Protein AF-A0A927B4A9-F1 (afdb_monomer)

Nearest PDB structures (foldseek):
  5izs-assembly1_A  TM=5.805E-01  e=7.023E+00  synthetic construct
  5izs-assembly1_B  TM=5.813E-01  e=9.026E+00  synthetic construct

Organism: NCBI:txid2771355

pLDDT: mean 81.78, std 12.08, range [52.62, 93.38]

Mean predicted aligned error: 7.06 Å

Radius of gyration: 14.51 Å; Cα contacts (8 Å, |Δi|>4): 31; chains: 1; bounding box: 25×26×39 Å

Sequence (67 aa):
MLRIKQVLIVISMVIVWGITSVITLGSPTLKGKTSILLSGVFLNTLLGVYYSYLKQRPASFKEWIKQ

Structure (mmCIF, N/CA/C/O backbone):
data_AF-A0A927B4A9-F1
#
_entry.id   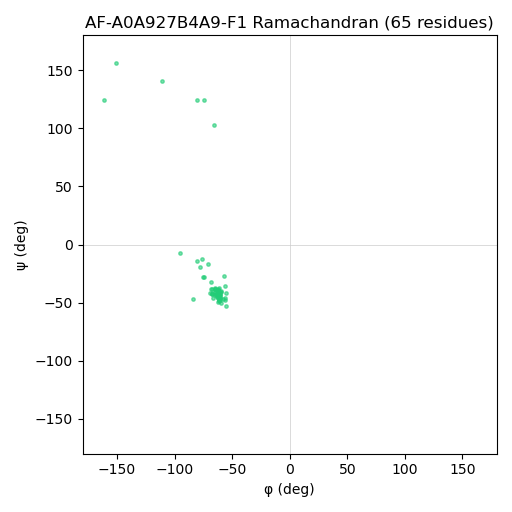AF-A0A927B4A9-F1
#
loop_
_atom_site.group_PDB
_atom_site.id
_atom_site.type_symbol
_atom_site.label_atom_id
_atom_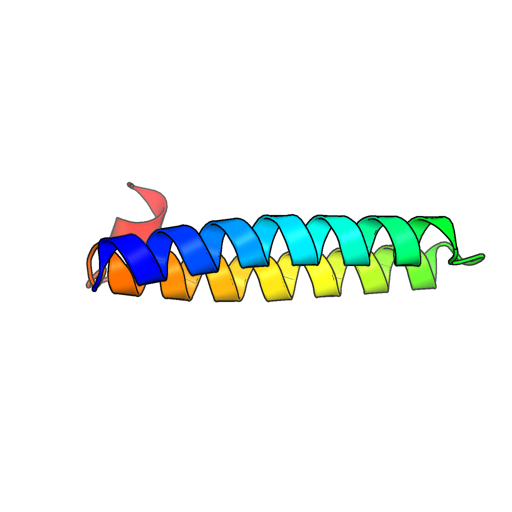site.label_alt_id
_atom_site.label_comp_id
_atom_site.label_asym_id
_atom_site.label_entity_id
_atom_site.label_seq_id
_atom_site.pdbx_PDB_ins_code
_atom_site.Cartn_x
_atom_site.Cartn_y
_atom_site.Cartn_z
_atom_site.occupancy
_atom_site.B_iso_or_equiv
_atom_site.auth_seq_id
_atom_site.auth_comp_id
_atom_site.auth_asym_id
_atom_site.auth_atom_id
_atom_site.pdbx_PDB_model_num
ATOM 1 N N . MET A 1 1 ? -3.738 11.604 19.416 1.00 62.38 1 MET A N 1
ATOM 2 C CA . MET A 1 1 ? -2.577 10.879 18.838 1.00 62.38 1 MET A CA 1
ATOM 3 C C . MET A 1 1 ? -2.972 9.774 17.864 1.00 62.38 1 MET A C 1
ATOM 5 O O . MET A 1 1 ? -2.517 9.831 16.733 1.00 62.38 1 MET A O 1
ATOM 9 N N . LEU A 1 2 ? -3.819 8.806 18.246 1.00 70.81 2 LEU A N 1
ATOM 10 C CA . LEU A 1 2 ? -4.200 7.681 17.369 1.00 70.81 2 LEU A CA 1
ATOM 11 C C . LEU A 1 2 ? -4.795 8.129 16.018 1.00 70.81 2 LEU A C 1
ATOM 13 O O . LEU A 1 2 ? -4.330 7.696 14.971 1.00 70.81 2 LEU A O 1
ATOM 17 N N . ARG A 1 3 ? -5.749 9.074 16.043 1.00 74.75 3 ARG A N 1
ATOM 18 C CA . ARG A 1 3 ? -6.371 9.641 14.830 1.00 74.75 3 ARG A CA 1
ATOM 19 C C . ARG A 1 3 ? -5.369 10.358 13.918 1.00 74.75 3 ARG A C 1
ATOM 21 O O . ARG A 1 3 ? -5.450 10.231 12.708 1.00 74.75 3 ARG A O 1
ATOM 28 N N . ILE A 1 4 ? -4.389 11.060 14.494 1.00 81.75 4 ILE A N 1
ATOM 29 C CA . ILE A 1 4 ? -3.330 11.741 13.729 1.00 81.75 4 ILE A CA 1
ATOM 30 C C . ILE A 1 4 ? -2.421 10.707 13.056 1.00 81.75 4 ILE A C 1
ATOM 32 O O . ILE A 1 4 ? -2.112 10.844 11.879 1.00 81.75 4 ILE A O 1
ATOM 36 N N . LYS A 1 5 ? -2.047 9.633 13.767 1.00 80.38 5 LYS A N 1
ATOM 37 C CA . LYS A 1 5 ? -1.268 8.523 13.192 1.00 80.38 5 LYS A CA 1
ATOM 38 C C . LYS A 1 5 ? -2.025 7.824 12.061 1.00 80.38 5 LYS A C 1
ATOM 40 O O . LYS A 1 5 ? -1.432 7.521 11.037 1.00 80.38 5 LYS A O 1
ATOM 45 N N . GLN A 1 6 ? -3.332 7.620 12.218 1.00 80.94 6 GLN A N 1
ATOM 46 C CA . GLN A 1 6 ? -4.197 7.072 11.170 1.00 80.94 6 GLN A CA 1
ATOM 47 C C . GLN A 1 6 ? -4.232 7.966 9.928 1.00 80.94 6 GLN A C 1
ATOM 49 O O . GLN A 1 6 ? -4.032 7.469 8.825 1.00 80.94 6 GLN A O 1
ATOM 54 N N . VAL A 1 7 ? -4.428 9.277 10.104 1.00 86.25 7 VAL A N 1
ATOM 55 C CA . VAL A 1 7 ? -4.399 10.249 9.000 1.00 86.25 7 VAL A CA 1
ATOM 56 C C . VAL A 1 7 ? -3.031 10.257 8.315 1.00 86.25 7 VAL A C 1
ATOM 58 O O . VAL A 1 7 ? -2.973 10.196 7.093 1.00 86.25 7 VAL A O 1
ATOM 61 N N . LEU A 1 8 ? -1.935 10.239 9.079 1.00 88.62 8 LEU A N 1
ATOM 62 C CA . LEU A 1 8 ? -0.580 10.147 8.526 1.00 88.62 8 LEU A CA 1
ATOM 63 C C . LEU A 1 8 ? -0.374 8.874 7.700 1.00 88.62 8 LEU A C 1
ATOM 65 O O . LEU A 1 8 ? 0.225 8.943 6.636 1.00 88.62 8 LEU A O 1
ATOM 69 N N . ILE A 1 9 ? -0.891 7.725 8.143 1.00 89.19 9 ILE A N 1
ATOM 70 C CA . ILE A 1 9 ? -0.774 6.470 7.385 1.00 89.19 9 ILE A CA 1
ATOM 71 C C . ILE A 1 9 ? -1.573 6.529 6.089 1.00 89.19 9 ILE A C 1
ATOM 73 O O . ILE A 1 9 ? -1.060 6.115 5.055 1.00 89.19 9 ILE A O 1
ATOM 77 N N . VAL A 1 10 ? -2.790 7.076 6.122 1.00 88.19 10 VAL A N 1
ATOM 78 C CA . VAL A 1 10 ? -3.601 7.261 4.910 1.00 88.19 10 VAL A CA 1
ATOM 79 C C . VAL A 1 10 ? -2.888 8.193 3.927 1.00 88.19 10 VAL A C 1
ATOM 81 O O . VAL A 1 10 ? -2.799 7.876 2.745 1.00 88.19 10 VAL A O 1
ATOM 84 N N . ILE A 1 11 ? -2.301 9.296 4.405 1.00 92.06 11 ILE A N 1
ATOM 85 C CA . ILE A 1 11 ? -1.489 10.192 3.569 1.00 92.06 11 ILE A CA 1
ATOM 86 C C . ILE A 1 11 ? -0.289 9.436 2.981 1.00 92.06 11 ILE A C 1
ATOM 88 O O . ILE A 1 11 ? -0.050 9.516 1.778 1.00 92.06 11 ILE A O 1
ATOM 92 N N . SER A 1 12 ? 0.426 8.646 3.785 1.00 91.06 12 SER A N 1
ATOM 93 C CA . SER A 1 12 ? 1.541 7.820 3.310 1.00 91.06 12 SER A C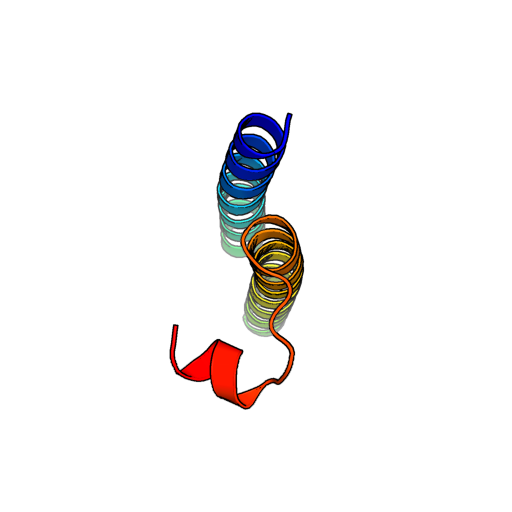A 1
ATOM 94 C C . SER A 1 12 ? 1.113 6.805 2.249 1.00 91.06 12 SER A C 1
ATOM 96 O O . SER A 1 12 ? 1.827 6.634 1.269 1.00 91.06 12 SER A O 1
ATOM 98 N N . MET A 1 13 ? -0.053 6.165 2.386 1.00 90.62 13 MET A N 1
ATOM 99 C CA . MET A 1 13 ? -0.594 5.249 1.371 1.00 90.62 13 MET A CA 1
ATOM 100 C C . MET A 1 13 ? -0.827 5.954 0.031 1.00 90.62 13 MET A C 1
ATOM 102 O O . MET A 1 13 ? -0.445 5.435 -1.020 1.00 90.62 13 MET A O 1
ATOM 106 N N . VAL A 1 14 ? -1.410 7.157 0.071 1.00 91.69 14 VAL A N 1
ATOM 107 C CA . VAL A 1 14 ? -1.643 7.983 -1.124 1.00 91.69 14 VAL A CA 1
ATOM 108 C C . VAL A 1 14 ? -0.316 8.387 -1.767 1.00 91.69 14 VAL A C 1
ATOM 110 O O . VAL A 1 14 ? -0.165 8.274 -2.982 1.00 91.69 14 VAL A O 1
ATOM 113 N N . ILE A 1 15 ? 0.673 8.790 -0.963 1.00 93.38 15 ILE A N 1
ATOM 114 C CA . ILE A 1 15 ? 2.015 9.139 -1.452 1.00 93.38 15 ILE A CA 1
ATOM 115 C C . ILE A 1 15 ? 2.695 7.929 -2.096 1.00 93.38 15 ILE A C 1
ATOM 117 O O . ILE A 1 15 ? 3.235 8.059 -3.192 1.00 93.38 15 ILE A O 1
ATOM 121 N N . VAL A 1 16 ? 2.644 6.751 -1.463 1.00 91.81 16 VAL A N 1
ATOM 122 C CA . VAL A 1 16 ? 3.221 5.517 -2.019 1.00 91.81 16 VAL A CA 1
ATOM 123 C C . VAL A 1 16 ? 2.591 5.209 -3.374 1.00 91.81 16 VAL A C 1
ATOM 125 O O . VAL A 1 16 ? 3.326 5.002 -4.331 1.00 91.81 16 VAL A O 1
ATOM 128 N N . TRP A 1 17 ? 1.262 5.268 -3.506 1.00 90.06 17 TRP A N 1
ATOM 129 C CA . TRP A 1 17 ? 0.598 5.074 -4.802 1.00 90.06 17 TRP A CA 1
ATOM 130 C C . TRP A 1 17 ? 0.986 6.122 -5.846 1.00 90.06 17 TRP A C 1
ATOM 132 O O . TRP A 1 17 ? 1.189 5.770 -7.011 1.00 90.06 17 TRP A O 1
ATOM 142 N N . GLY A 1 18 ? 1.135 7.385 -5.443 1.00 90.88 18 GLY A N 1
ATOM 143 C CA . GLY A 1 18 ? 1.622 8.452 -6.317 1.00 90.88 18 GLY A CA 1
ATOM 144 C C . GLY A 1 18 ? 3.028 8.158 -6.845 1.00 90.88 18 GLY A C 1
ATOM 145 O O . GLY A 1 18 ? 3.248 8.161 -8.055 1.00 90.88 18 GLY A O 1
ATOM 146 N N . ILE A 1 19 ? 3.961 7.814 -5.953 1.00 91.50 19 ILE A N 1
ATOM 147 C CA . ILE A 1 19 ? 5.346 7.466 -6.303 1.00 91.50 19 ILE A CA 1
ATOM 148 C C . ILE A 1 19 ? 5.378 6.214 -7.187 1.00 91.50 19 ILE A C 1
ATOM 150 O O . ILE A 1 19 ? 5.984 6.233 -8.258 1.00 91.50 19 ILE A O 1
ATOM 154 N N . THR A 1 20 ? 4.688 5.142 -6.789 1.00 91.25 20 THR A N 1
ATOM 155 C CA . THR A 1 20 ? 4.585 3.900 -7.566 1.00 91.25 20 THR A CA 1
ATOM 156 C C . THR A 1 20 ? 4.054 4.177 -8.970 1.00 91.25 20 THR A C 1
ATOM 158 O O . THR A 1 20 ? 4.604 3.644 -9.932 1.00 91.25 20 THR A O 1
ATOM 161 N N . SER A 1 21 ? 3.049 5.044 -9.124 1.00 88.56 21 SER A N 1
ATOM 162 C CA . SER A 1 21 ? 2.484 5.389 -10.435 1.00 88.56 21 SER A CA 1
ATOM 163 C C . SER A 1 21 ? 3.480 6.146 -11.312 1.00 88.56 21 SER A C 1
ATOM 165 O O . SER A 1 21 ? 3.680 5.766 -12.464 1.00 88.56 21 SER A O 1
ATOM 167 N N . VAL A 1 22 ? 4.164 7.158 -10.769 1.00 92.06 22 VAL A N 1
ATOM 168 C CA . VAL A 1 22 ? 5.180 7.933 -11.507 1.00 92.06 22 VAL A CA 1
ATOM 169 C C . VAL A 1 22 ? 6.328 7.034 -11.971 1.00 92.06 22 VAL A C 1
ATOM 171 O O . VAL A 1 22 ? 6.704 7.061 -13.143 1.00 92.06 22 VAL A O 1
ATOM 174 N N . ILE A 1 23 ? 6.844 6.178 -11.085 1.00 90.25 23 ILE A N 1
ATOM 175 C CA . ILE A 1 23 ? 7.939 5.254 -11.417 1.00 90.25 23 ILE A CA 1
ATOM 176 C C . ILE A 1 23 ? 7.469 4.194 -12.428 1.00 90.25 23 ILE A C 1
ATOM 178 O O . ILE A 1 23 ? 8.203 3.849 -13.353 1.00 90.25 23 ILE A O 1
ATOM 182 N N . THR A 1 24 ? 6.232 3.702 -12.306 1.00 89.94 24 THR A N 1
ATOM 183 C CA . THR A 1 24 ? 5.656 2.734 -13.256 1.00 89.94 24 THR A CA 1
ATOM 184 C C . THR A 1 24 ? 5.498 3.340 -14.650 1.00 89.94 24 THR A C 1
ATOM 186 O O . THR A 1 24 ? 5.799 2.672 -15.640 1.00 89.94 24 THR A O 1
ATOM 189 N N . LEU A 1 25 ? 5.063 4.600 -14.750 1.00 88.44 25 LEU A N 1
ATOM 190 C CA . LEU A 1 25 ? 4.945 5.315 -16.024 1.00 88.44 25 LEU A CA 1
ATOM 191 C C . LEU A 1 25 ? 6.310 5.535 -16.687 1.00 88.44 25 LEU A C 1
ATOM 193 O O . LEU A 1 25 ? 6.420 5.377 -17.900 1.00 88.44 25 LEU A O 1
ATOM 197 N N . GLY A 1 26 ? 7.347 5.828 -15.897 1.00 86.25 26 GLY A N 1
ATOM 198 C CA . GLY A 1 26 ? 8.718 5.999 -16.386 1.00 86.25 26 GLY A CA 1
ATOM 199 C C . GLY A 1 26 ? 9.456 4.698 -16.722 1.00 86.25 26 GLY A C 1
ATOM 200 O O . GLY A 1 26 ? 10.515 4.744 -17.344 1.00 86.25 26 GLY A O 1
ATOM 201 N N . SER A 1 27 ? 8.938 3.529 -16.329 1.00 86.56 27 SER A N 1
ATOM 202 C CA . SER A 1 27 ? 9.613 2.252 -16.575 1.00 86.56 27 SER A CA 1
ATOM 203 C C . SER A 1 27 ? 9.380 1.755 -18.012 1.00 86.56 27 SER A C 1
ATOM 205 O O . SER A 1 27 ? 8.228 1.557 -18.408 1.00 86.56 27 SER A O 1
ATOM 207 N N . PRO A 1 28 ? 10.434 1.475 -18.801 1.00 84.12 28 PRO A N 1
ATOM 208 C CA . PRO A 1 28 ? 10.287 1.055 -20.196 1.00 84.12 28 PRO A CA 1
ATOM 209 C C . PRO A 1 28 ? 9.951 -0.434 -20.359 1.00 84.12 28 PRO A C 1
ATOM 211 O O . PRO A 1 28 ? 9.548 -0.858 -21.439 1.00 84.12 28 PRO A O 1
ATOM 214 N N . THR A 1 29 ? 10.103 -1.253 -19.312 1.00 91.44 29 THR A N 1
ATOM 215 C CA . THR A 1 29 ? 9.928 -2.712 -19.407 1.00 91.44 29 THR A CA 1
ATOM 216 C C . THR A 1 29 ? 8.693 -3.193 -18.659 1.00 91.44 29 THR A C 1
ATOM 218 O O . THR A 1 29 ? 8.417 -2.763 -17.541 1.00 91.44 29 THR A O 1
ATOM 221 N N . LEU A 1 30 ? 7.975 -4.157 -19.245 1.00 86.31 30 LEU A N 1
ATOM 222 C CA . LEU A 1 30 ? 6.802 -4.764 -18.610 1.00 86.31 30 LEU A CA 1
ATOM 223 C C . LEU A 1 30 ? 7.170 -5.440 -17.277 1.00 86.31 30 LEU A C 1
ATOM 225 O O . LEU A 1 30 ? 6.476 -5.261 -16.284 1.00 86.31 30 LEU A O 1
ATOM 229 N N . LYS A 1 31 ? 8.318 -6.135 -17.232 1.00 88.06 31 LYS A N 1
ATOM 230 C CA . LYS A 1 31 ? 8.848 -6.764 -16.010 1.00 88.06 31 LYS A CA 1
ATOM 231 C C . LYS A 1 31 ? 9.150 -5.735 -14.914 1.00 88.06 31 LYS A C 1
ATOM 233 O O . LYS A 1 31 ? 8.810 -5.967 -13.757 1.00 88.06 31 LYS A O 1
ATOM 238 N N . GLY A 1 32 ? 9.737 -4.590 -15.279 1.00 86.69 32 GLY A N 1
ATOM 239 C CA . GLY A 1 32 ? 9.976 -3.479 -14.359 1.00 86.69 32 GLY A CA 1
ATOM 240 C C . GLY A 1 32 ? 8.672 -2.929 -13.790 1.00 86.69 32 GLY A C 1
ATOM 241 O O . GLY A 1 32 ? 8.530 -2.847 -12.573 1.00 86.69 32 GLY A O 1
ATOM 242 N N . LYS A 1 33 ? 7.680 -2.659 -14.650 1.00 89.06 33 LYS A N 1
ATOM 243 C CA . LYS A 1 33 ? 6.341 -2.206 -14.235 1.00 89.06 33 LYS A CA 1
ATOM 244 C C . LYS A 1 33 ? 5.671 -3.175 -13.265 1.00 89.06 33 LYS A C 1
ATOM 246 O O . LYS A 1 33 ? 5.170 -2.746 -12.231 1.00 89.06 33 LYS A O 1
ATOM 251 N N . THR A 1 34 ? 5.703 -4.476 -13.554 1.00 91.00 34 THR A N 1
ATOM 252 C CA . THR A 1 34 ? 5.145 -5.499 -12.658 1.00 91.00 34 THR A CA 1
ATOM 253 C C . THR A 1 34 ? 5.865 -5.521 -11.311 1.00 91.00 34 THR A C 1
ATOM 255 O O . THR A 1 34 ? 5.208 -5.581 -10.277 1.00 91.00 34 THR A O 1
ATOM 258 N N . SER A 1 35 ? 7.198 -5.417 -11.297 1.00 90.69 35 SER A N 1
ATOM 259 C CA . SER A 1 35 ? 7.969 -5.370 -10.049 1.00 90.69 35 SER A CA 1
ATOM 260 C C . SER A 1 35 ? 7.668 -4.118 -9.219 1.00 90.69 35 SER A C 1
ATOM 262 O O . SER A 1 35 ? 7.604 -4.210 -7.995 1.00 90.69 35 SER A O 1
ATOM 264 N N . ILE A 1 36 ? 7.479 -2.963 -9.864 1.00 91.69 36 ILE A N 1
ATOM 265 C CA . ILE A 1 36 ? 7.137 -1.695 -9.200 1.00 91.69 36 ILE A CA 1
ATOM 266 C C . ILE A 1 36 ? 5.713 -1.750 -8.633 1.00 91.69 36 ILE A C 1
ATOM 268 O O . ILE A 1 36 ? 5.475 -1.325 -7.505 1.00 91.69 36 ILE A O 1
ATOM 272 N N . LEU A 1 37 ? 4.764 -2.318 -9.379 1.00 90.62 37 LEU A N 1
ATOM 273 C CA . LEU A 1 37 ? 3.402 -2.532 -8.891 1.00 90.62 37 LEU A CA 1
ATOM 274 C C . LEU A 1 37 ? 3.378 -3.493 -7.698 1.00 90.62 37 LEU A C 1
ATOM 276 O O . LEU A 1 37 ? 2.741 -3.192 -6.693 1.00 90.62 37 LEU A O 1
ATOM 280 N N . LEU A 1 38 ? 4.108 -4.611 -7.769 1.00 91.81 38 LEU A N 1
ATOM 281 C CA . LEU A 1 38 ? 4.206 -5.569 -6.663 1.00 91.81 38 LEU A CA 1
ATOM 282 C C . LEU A 1 38 ? 4.809 -4.935 -5.406 1.00 91.81 38 LEU A C 1
ATOM 284 O O . LEU A 1 38 ? 4.283 -5.143 -4.313 1.00 91.81 38 LEU A O 1
ATOM 288 N N . SER A 1 39 ? 5.867 -4.131 -5.541 1.00 91.25 39 SER A N 1
ATOM 289 C CA . SER A 1 39 ? 6.464 -3.440 -4.393 1.00 91.25 39 SER A CA 1
ATOM 290 C C . SER A 1 39 ? 5.538 -2.364 -3.818 1.00 91.25 39 SER A C 1
ATOM 292 O O . SER A 1 39 ? 5.417 -2.257 -2.597 1.00 91.25 39 SER A O 1
ATOM 294 N N . GLY A 1 40 ? 4.813 -1.626 -4.666 1.00 90.75 40 GLY A N 1
ATOM 295 C CA . GLY A 1 40 ? 3.801 -0.655 -4.239 1.00 90.75 40 GLY A CA 1
ATOM 296 C C . GLY A 1 40 ? 2.631 -1.295 -3.487 1.00 90.75 40 GLY A C 1
ATOM 297 O O . GLY A 1 40 ? 2.218 -0.789 -2.439 1.00 90.75 40 GLY A O 1
ATOM 298 N N . VAL A 1 41 ? 2.135 -2.438 -3.970 1.00 90.81 41 VAL A N 1
ATOM 299 C CA . VAL A 1 41 ? 1.092 -3.231 -3.298 1.00 90.81 41 VAL A CA 1
ATOM 300 C C . VAL A 1 41 ? 1.605 -3.783 -1.972 1.00 90.81 41 VAL A C 1
ATOM 302 O O . VAL A 1 41 ? 0.905 -3.692 -0.965 1.00 90.81 41 VAL A O 1
ATOM 305 N N . PHE A 1 42 ? 2.831 -4.303 -1.933 1.00 91.94 42 PHE A N 1
ATOM 306 C CA . PHE A 1 42 ? 3.436 -4.822 -0.709 1.00 91.94 42 PHE A CA 1
ATOM 307 C C . PHE A 1 42 ? 3.573 -3.735 0.368 1.00 91.94 42 PHE A C 1
ATOM 309 O O . PHE A 1 42 ? 3.127 -3.926 1.500 1.00 91.94 42 PHE A O 1
ATOM 316 N N . LEU A 1 43 ? 4.103 -2.561 0.009 1.00 89.75 43 LEU A N 1
ATOM 317 C CA . LEU A 1 43 ? 4.240 -1.424 0.927 1.00 89.75 43 LEU A CA 1
ATOM 318 C C . LEU A 1 43 ? 2.884 -0.919 1.434 1.00 89.75 43 LEU A C 1
ATOM 320 O O . LEU A 1 43 ? 2.729 -0.678 2.632 1.00 89.75 43 LEU A O 1
ATOM 324 N N . ASN A 1 44 ? 1.885 -0.805 0.555 1.00 90.38 44 ASN A N 1
ATOM 325 C CA . ASN A 1 44 ? 0.531 -0.428 0.968 1.00 90.38 44 ASN A CA 1
ATOM 326 C C . ASN A 1 44 ? -0.120 -1.480 1.864 1.00 90.38 44 ASN A C 1
ATOM 328 O O . ASN A 1 44 ? -0.800 -1.126 2.823 1.00 90.38 44 ASN A O 1
ATOM 332 N N . THR A 1 45 ? 0.121 -2.763 1.599 1.00 87.81 45 THR A N 1
ATOM 333 C CA . THR A 1 45 ? -0.379 -3.850 2.445 1.00 87.81 45 THR A CA 1
ATOM 334 C C . THR A 1 45 ? 0.219 -3.749 3.845 1.00 87.81 45 THR A C 1
ATOM 336 O O . THR A 1 45 ? -0.524 -3.793 4.820 1.00 87.81 45 THR A O 1
ATOM 339 N N . LEU A 1 46 ? 1.530 -3.517 3.973 1.00 88.69 46 LEU A N 1
ATOM 340 C CA . LEU A 1 46 ? 2.181 -3.304 5.273 1.00 88.69 46 LEU A CA 1
ATOM 341 C C . LEU A 1 46 ? 1.631 -2.078 6.012 1.00 88.69 46 LEU A C 1
ATOM 343 O O . LEU A 1 46 ? 1.358 -2.149 7.211 1.00 88.69 46 LEU A O 1
ATOM 347 N N . LEU A 1 47 ? 1.421 -0.966 5.302 1.00 86.69 47 LEU A N 1
ATOM 348 C CA . LEU A 1 47 ? 0.788 0.230 5.864 1.00 86.69 47 LEU A CA 1
ATOM 349 C C . LEU A 1 47 ? -0.649 -0.055 6.317 1.00 86.69 47 LEU A C 1
ATOM 351 O O . LEU A 1 47 ? -1.057 0.432 7.368 1.00 86.69 47 LEU A O 1
ATOM 355 N N . GLY A 1 48 ? -1.401 -0.863 5.567 1.00 83.69 48 GLY A N 1
ATOM 356 C CA . GLY A 1 48 ? -2.765 -1.279 5.906 1.00 83.69 48 GLY A CA 1
ATOM 357 C C . GLY A 1 48 ? -2.801 -2.179 7.129 1.00 83.69 48 GLY A C 1
ATOM 358 O O . GLY A 1 48 ? -3.604 -1.958 8.032 1.00 83.69 48 GLY A O 1
ATOM 359 N N . VAL A 1 49 ? -1.858 -3.117 7.222 1.00 85.00 49 VAL A N 1
ATOM 360 C CA . VAL A 1 49 ? -1.629 -3.933 8.419 1.00 85.00 49 VAL A CA 1
ATOM 361 C C . VAL A 1 49 ? -1.389 -3.034 9.624 1.00 85.00 49 VAL A C 1
ATOM 363 O O . VAL A 1 49 ? -2.103 -3.131 10.624 1.00 85.00 49 VAL A O 1
ATOM 366 N N . TYR A 1 50 ? -0.450 -2.096 9.512 1.00 84.44 50 TYR A N 1
ATOM 367 C CA . TYR A 1 50 ? -0.128 -1.162 10.587 1.00 84.44 50 TYR A CA 1
ATOM 368 C C . TYR A 1 50 ? -1.309 -0.251 10.964 1.00 84.44 50 TYR A C 1
ATOM 370 O O . TYR A 1 50 ? -1.563 -0.020 12.149 1.00 84.44 50 TYR A O 1
ATOM 378 N N . TYR A 1 51 ? -2.077 0.218 9.978 1.00 83.12 51 TYR A N 1
ATOM 379 C CA . TYR A 1 51 ? -3.300 0.992 10.189 1.00 83.12 51 TYR A CA 1
ATOM 380 C C . TYR A 1 51 ? -4.346 0.204 10.983 1.00 83.12 51 TYR A C 1
ATOM 382 O O . TYR A 1 51 ? -4.888 0.724 11.963 1.00 83.12 51 TYR A O 1
ATOM 390 N N . SER A 1 52 ? -4.612 -1.051 10.608 1.00 78.94 52 SER A N 1
ATOM 391 C CA . SER A 1 52 ? -5.564 -1.896 11.332 1.00 78.94 52 SER A CA 1
ATOM 392 C C . SER A 1 52 ? -5.085 -2.165 12.750 1.00 78.94 52 SER A C 1
ATOM 394 O O . SER A 1 52 ? -5.865 -1.981 13.676 1.00 78.94 52 SER A O 1
ATOM 396 N N . TYR A 1 53 ? -3.794 -2.458 12.954 1.00 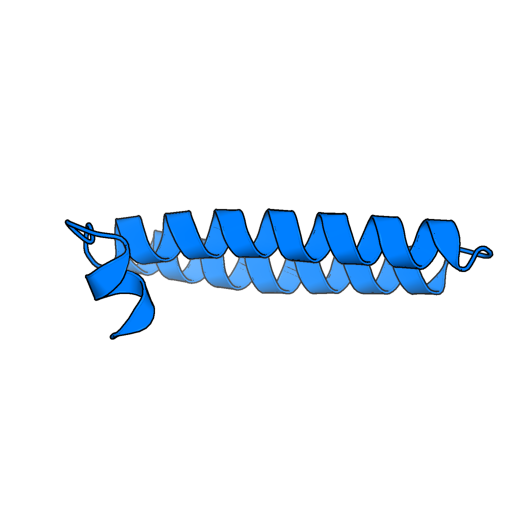79.25 53 TYR A N 1
ATOM 397 C CA . TYR A 1 53 ? -3.207 -2.589 14.296 1.00 79.25 53 TYR A CA 1
ATOM 398 C C . TYR A 1 53 ? -3.405 -1.342 15.166 1.00 79.25 53 TYR A C 1
ATOM 400 O O . TYR A 1 53 ? -3.609 -1.466 16.374 1.00 79.25 53 TYR A O 1
ATOM 408 N N . LEU A 1 54 ? -3.359 -0.148 14.569 1.00 75.56 54 LEU A N 1
ATOM 409 C CA . LEU A 1 54 ? -3.634 1.112 15.260 1.00 75.56 54 LEU A CA 1
ATOM 410 C C . LEU A 1 54 ? -5.121 1.338 15.543 1.00 75.56 54 LEU A C 1
ATOM 412 O O . LEU A 1 54 ? -5.431 2.052 16.489 1.00 75.56 54 LEU A O 1
ATOM 416 N N . LYS A 1 55 ? -6.036 0.788 14.740 1.00 68.25 55 LYS A N 1
ATOM 417 C CA . LYS A 1 55 ? -7.488 0.948 14.921 1.00 68.25 55 LYS A CA 1
ATOM 418 C C . LYS A 1 55 ? -8.054 -0.060 15.926 1.00 68.25 55 LYS A C 1
ATOM 420 O O . LYS A 1 55 ? -8.809 0.333 16.808 1.00 68.25 55 LYS A O 1
ATOM 425 N N . GLN A 1 56 ? -7.682 -1.329 15.801 1.00 66.56 56 GLN A N 1
ATOM 426 C CA . GLN A 1 56 ? -8.061 -2.436 16.680 1.00 66.56 56 GLN A CA 1
ATOM 427 C C . GLN A 1 56 ? -7.060 -3.566 16.452 1.00 66.56 56 GLN A C 1
ATOM 429 O O . GLN A 1 56 ? -6.896 -4.005 15.321 1.00 66.56 56 GLN A O 1
ATOM 434 N N . ARG A 1 57 ? -6.392 -4.045 17.509 1.00 63.34 57 ARG A N 1
ATOM 435 C CA . ARG A 1 57 ? -5.487 -5.199 17.416 1.00 63.34 57 ARG A CA 1
ATOM 436 C C . ARG A 1 57 ? -6.342 -6.429 17.077 1.00 63.34 57 ARG A C 1
ATOM 438 O O . ARG A 1 57 ? -7.027 -6.922 17.970 1.00 63.34 57 ARG A O 1
ATOM 445 N N . PRO A 1 58 ? -6.352 -6.915 15.829 1.00 55.91 58 PRO A N 1
ATOM 446 C CA . PRO A 1 58 ? -7.182 -8.054 15.485 1.00 55.91 58 PRO A CA 1
ATOM 447 C C . PRO A 1 58 ? -6.515 -9.286 16.086 1.00 55.91 58 PRO A C 1
ATOM 449 O O . PRO A 1 58 ? -5.333 -9.537 15.845 1.00 55.91 58 PRO A O 1
ATOM 452 N N . ALA A 1 59 ? -7.245 -10.036 16.908 1.00 58.88 59 ALA A N 1
ATOM 453 C CA . ALA A 1 59 ? -6.692 -11.208 17.584 1.00 58.88 59 ALA A CA 1
ATOM 454 C C . ALA A 1 59 ? -6.427 -12.374 16.610 1.00 58.88 59 ALA A C 1
ATOM 456 O O . ALA A 1 59 ? -5.675 -13.289 16.938 1.00 58.88 59 ALA A O 1
ATOM 457 N N . SER A 1 60 ? -7.017 -12.348 15.405 1.00 59.38 60 SER A N 1
ATOM 458 C CA . SER A 1 60 ? -6.795 -13.365 14.375 1.00 59.38 60 SER A CA 1
ATOM 459 C C . SER A 1 60 ? -6.954 -12.831 12.947 1.00 59.38 60 SER A C 1
ATOM 461 O O . SER A 1 60 ? -7.706 -11.890 12.694 1.00 59.38 60 SER A O 1
ATOM 463 N N . PHE A 1 61 ? -6.314 -13.510 11.988 1.00 59.47 61 PHE A N 1
ATOM 464 C CA . PHE A 1 61 ? -6.454 -13.261 10.544 1.00 59.47 61 PHE A CA 1
ATOM 465 C C . PHE A 1 61 ? -7.914 -13.383 10.061 1.00 59.47 61 PHE A C 1
ATOM 467 O O . PHE A 1 61 ? -8.331 -12.731 9.108 1.00 59.47 61 PHE A O 1
ATOM 474 N N . LYS A 1 62 ? -8.714 -14.195 10.766 1.00 56.62 62 LYS A N 1
ATOM 475 C CA . LYS A 1 62 ? -10.140 -14.404 10.496 1.00 56.62 62 LYS A CA 1
ATOM 476 C C . LYS A 1 62 ? -10.978 -13.162 10.804 1.00 56.62 62 LYS A C 1
ATOM 478 O O . LYS A 1 62 ? -11.964 -12.926 10.119 1.00 56.62 62 LYS A O 1
ATOM 483 N N . GLU A 1 63 ? -10.582 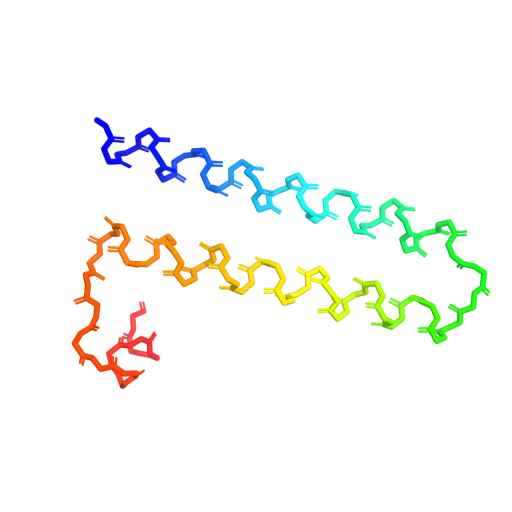-12.370 11.801 1.00 60.94 63 GLU A N 1
ATOM 484 C CA . GLU A 1 63 ? -11.222 -11.079 12.089 1.00 60.94 63 GLU A CA 1
ATOM 485 C C . GLU A 1 63 ? -10.814 -10.006 11.082 1.00 60.94 63 GLU A C 1
ATOM 487 O O . GLU A 1 63 ? -11.609 -9.133 10.766 1.00 60.94 63 GLU A O 1
ATOM 492 N N . TRP A 1 64 ? -9.615 -10.128 10.510 1.00 63.81 64 TRP A N 1
ATOM 493 C CA . TRP A 1 64 ? -9.116 -9.239 9.461 1.00 63.81 64 TRP A CA 1
ATOM 494 C C . TRP A 1 64 ? -9.926 -9.307 8.165 1.00 63.81 64 TRP A C 1
ATOM 496 O O . TRP A 1 64 ? -10.177 -8.283 7.546 1.00 63.81 64 TRP A O 1
ATOM 506 N N . ILE A 1 65 ? -10.352 -10.508 7.767 1.00 59.50 65 ILE A N 1
ATOM 507 C CA . ILE A 1 65 ? -11.153 -10.728 6.549 1.00 59.50 65 ILE A CA 1
ATOM 508 C C . ILE A 1 65 ? -12.631 -10.348 6.754 1.00 59.50 65 ILE A C 1
ATOM 510 O O . ILE A 1 65 ? -13.362 -10.154 5.787 1.00 59.50 65 ILE A O 1
ATOM 514 N N . LYS A 1 66 ? -13.088 -10.269 8.008 1.00 55.12 66 LYS A N 1
ATOM 515 C CA . LYS A 1 66 ? -14.493 -10.017 8.360 1.00 55.12 66 LYS A CA 1
ATOM 516 C C . LYS A 1 66 ? -14.806 -8.538 8.628 1.00 55.12 66 LYS A C 1
ATOM 518 O O . LYS A 1 66 ? -15.974 -8.228 8.859 1.00 55.12 66 LYS A O 1
ATOM 523 N N . GLN A 1 67 ? -13.781 -7.684 8.673 1.00 52.62 67 GLN A N 1
ATOM 524 C CA . GLN A 1 67 ? -13.867 -6.242 8.930 1.00 52.62 67 GLN A CA 1
ATOM 525 C C . GLN A 1 67 ? -14.094 -5.458 7.636 1.00 52.62 67 GLN A C 1
ATOM 527 O O . GLN A 1 67 ? -14.782 -4.417 7.720 1.00 52.62 67 GLN A O 1
#

Solvent-accessible surface area (backbone atoms only — not comparable to full-atom values): 3800 Å² total; per-residue (Å²): 110,68,68,58,53,48,52,50,49,54,51,49,44,54,50,45,52,52,52,36,48,55,54,34,72,71,39,93,43,72,68,55,29,51,53,39,52,52,50,41,52,51,54,42,49,52,52,48,52,52,46,42,52,71,74,52,72,65,91,43,74,73,54,63,78,73,109

Secondary structure (DSSP, 8-state):
-HHHHHHHHHH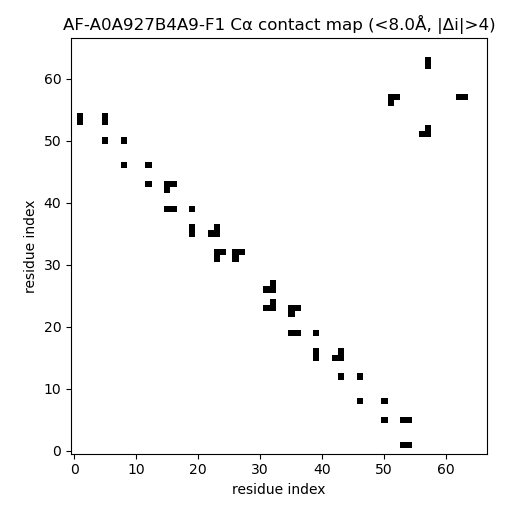HHHHHHHHHHHHHHH--SHHHHHHHHHHHHHHHHHHHHHHHHHH---SSHHHHHH-

Foldseek 3Di:
DLVVVLVVLVVVLVVLVVVLVVQLVVDPDPVSNVVSVVVSVVVNVVSVVVSCCSVPNPPDPVVVVVD

=== Feature glossary ===
The record interleaves many kinds of information about one protein. Here is each kind framed as the question it answers.

Q: What does the local fold look like, residue by residue?
A: A 3Di character summarizes, for each residue, the relative orientation of the Cα frame of its nearest spatial neighbor. Because it encodes fold topology rather than chemistry, 3Di alignments detect remote structural similarity that sequence alignment misses.

Q: Which residues are in helices, strands, or loops?
A: Secondary structure is the local, repeating backbone conformation. DSSP classifies it into eight states by reading the hydrogen-bond network: three helix types (H, G, I), two β types (E, B), two non-regular types (T, S), and unstructured coil (-).

Q: How big and how compact is the whole molecule?
A: Three whole-structure scalars: the radius of gyration (RMS distance of Cα from centroid, in Å), the count of Cα–Cα contacts (pairs closer than 8 Å and separated by more than four residues in sequence — i.e. tertiary, not local, contacts), and the bounding-box dimensions. Together they distinguish compact globular folds from extended fibres or disordered chains.

Q: How confident is the AlphaFold model at each residue?
A: For AlphaFold models, the B-factor field carries pLDDT — the model's own estimate of local accuracy on a 0–100 scale. Regions with pLDDT<50 should be treated as essentially unmodeled; they often correspond to intrinsically disordered segments.

Q: What family and function is it annotated with?
A: Functional annotations link the protein to curated databases. InterPro entries identify conserved domains and families by matching the sequence against member-database signatures (Pfam, PROSITE, CDD, …). Gene Ontology (GO) terms describe molecular function, biological process, and cellular component in a controlled vocabulary. CATH places the structure in a hierarchical fold classification (Class/Architecture/Topology/Homologous-superfamily). The organism is the source species.

Q: What known structures does this most resemble?
A: Nearest PDB neighbors are the top structural matches found by Foldseek when searching this structure against the entire Protein Data Bank. Each hit reports a TM-score (0 to 1; >0.5 almost always implies the same fold) and an E-value. These are *structural* homologs — they may share no detectable sequence similarity.

Q: Which residues are buried vs exposed?
A: Solvent-accessible surface area (SASA) is the area in Å² traced out by the centre of a 1.4 Å probe sphere (a water molecule) rolled over the protein's van der Waals surface (Shrake–Rupley / Lee–Richards construction). Buried residues have near-zero SASA; fully exposed residues can exceed 200 Å². The total SASA scales roughly with the number of surface residues.

Q: What are the backbone torsion angles?
A: φ (phi) and ψ (psi) are the two rotatable backbone dihedrals per residue: φ is the C(i-1)–N–Cα–C torsion, ψ is the N–Cα–C–N(i+1) torsion, both in degrees on (−180°, 180°]. α-helical residues cluster near (−60°, −45°); β-strand residues near (−120°, +130°). A Ramachandran plot is simply a 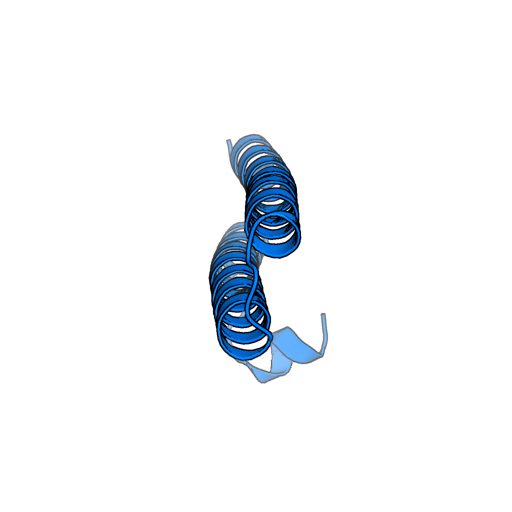scatter of (φ, ψ) for every residue.

Q: Are the domains correctly placed relative to each other?
A: Predicted aligned error is AlphaFold's pairwise confidence. Unlike pLDDT (per-residue), PAE is per-residue-pair and captures whether two parts of the structure are correctly placed relative to each other. Units are ångströms of expected positional error.

Q: What if only a Cα trace is available?
A: P-SEA three-state annotation labels each residue as helix, strand, or coil based purely on the geometry of the Cα trace. It serves as a fallback when the full backbone (and thus DSSP) is unavailable.

Q: What is the amino-acid chain?
A: This is the polypeptide sequence — one letter per residue, N-terminus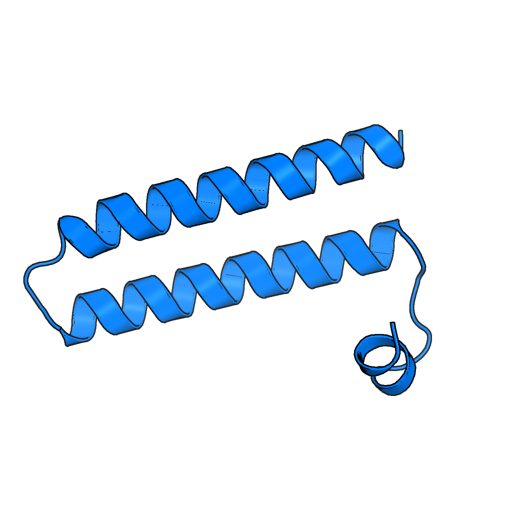 first. Length ranges from a few dozen residues for small domains to over a thousand for large multi-domain proteins.

Q: What do the rendered images show?
A: The six renders are orthographic views along the three Cartesian axes in both directions. Representation (cartoon, sticks, or surface) and color scheme (sequence-rainbow or by-chain) vary across proteins so the training set covers all the common visualization conventions.

Q: What do the diagnostic plots show?
A: Plot images: a contact map (which residues are close in 3D, as an N×N binary image), a Ramachandran scatter (backbone torsion angles, revealing secondary-structure composition at a glance), and — for AlphaFold structures — a PAE heatmap (pairwise prediction confidence).

Q: How mobile is each atom in the crystal?
A: B-factor (Debye–Waller factor) reflects atomic displacement in the crystal lattice. It is an experimental observable (units Å²), not a prediction; low values mean the atom is pin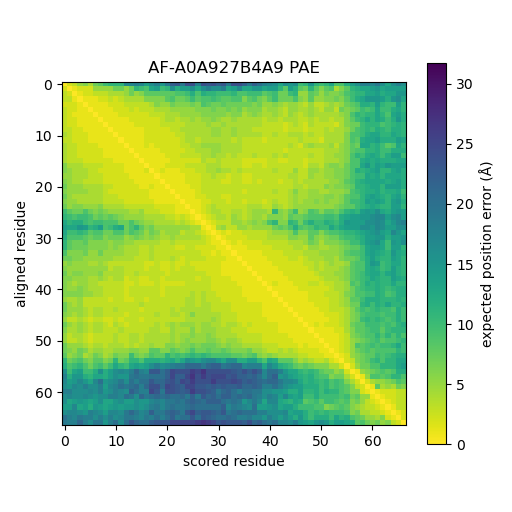ned down, high values mean it moves or is heterogeneous across the crystal.

Q: Where is each backbone atom in 3D?
A: The mmCIF table is the protein's shape written out atom by atom. For each backbone N, Cα, C, and carbonyl O, it records an (x, y, z) coordinate triple in Å plus the residue type, chain letter, and residue number.